Protein AF-A0AAI8EPY9-F1 (afdb_monomer_lite)

Structure (mmCIF, N/CA/C/O backbone):
data_AF-A0AAI8EPY9-F1
#
_entry.id   AF-A0AAI8EPY9-F1
#
loop_
_atom_site.group_PDB
_atom_site.id
_atom_site.type_symbol
_atom_site.label_atom_id
_atom_site.label_alt_id
_atom_site.label_comp_id
_atom_site.label_asym_id
_atom_site.label_entity_id
_atom_site.label_seq_id
_atom_site.pdbx_PDB_ins_code
_atom_site.Cartn_x
_atom_site.Cartn_y
_atom_site.Cartn_z
_atom_site.occupancy
_atom_site.B_iso_or_equiv
_atom_site.auth_seq_id
_atom_site.auth_comp_id
_atom_site.auth_asym_id
_atom_site.auth_atom_id
_atom_site.pdbx_PDB_model_num
ATOM 1 N N . MET A 1 1 ? 15.687 13.377 28.626 1.00 48.09 1 MET A N 1
ATOM 2 C CA . MET A 1 1 ? 16.260 13.085 27.291 1.00 48.09 1 MET A CA 1
ATOM 3 C C . MET A 1 1 ? 15.219 12.404 26.384 1.00 48.09 1 MET A C 1
ATOM 5 O O . MET A 1 1 ? 15.376 11.239 26.053 1.00 48.09 1 MET A O 1
ATOM 9 N N . LEU A 1 2 ? 14.125 13.083 26.005 1.00 56.44 2 LEU A N 1
ATOM 10 C CA . LEU A 1 2 ? 12.988 12.432 25.311 1.00 56.44 2 LEU A CA 1
ATOM 11 C C . LEU A 1 2 ? 12.864 12.787 23.812 1.00 56.44 2 LEU A C 1
ATOM 13 O O . LEU A 1 2 ? 12.091 12.162 23.093 1.00 56.44 2 LEU A O 1
ATOM 17 N N . TYR A 1 3 ? 13.625 13.774 23.328 1.00 55.06 3 TYR A N 1
ATOM 18 C CA . TYR A 1 3 ? 13.481 14.295 21.962 1.00 55.06 3 TYR A CA 1
ATOM 19 C C . TYR A 1 3 ? 14.293 13.521 20.909 1.00 55.06 3 TYR A C 1
ATOM 21 O O . TYR A 1 3 ? 13.802 13.316 19.803 1.00 55.06 3 TYR A O 1
ATOM 29 N N . GLY A 1 4 ? 15.488 13.023 21.252 1.00 61.12 4 GLY A N 1
ATOM 30 C CA . GLY A 1 4 ? 16.376 12.348 20.290 1.00 61.12 4 GLY A CA 1
ATOM 31 C C . GLY A 1 4 ? 15.887 10.973 19.812 1.00 61.12 4 GLY A C 1
ATOM 32 O O . GLY A 1 4 ? 16.140 10.583 18.677 1.00 61.12 4 GLY A O 1
ATOM 33 N N . SER A 1 5 ? 15.150 10.231 20.644 1.00 59.38 5 SER A N 1
ATOM 34 C CA . SER A 1 5 ? 14.644 8.899 20.279 1.00 59.38 5 SER A CA 1
ATOM 35 C C . SER A 1 5 ? 13.453 8.967 19.319 1.00 59.38 5 SER A C 1
ATOM 37 O O . SER A 1 5 ? 13.335 8.131 18.422 1.00 59.38 5 SER A O 1
ATOM 39 N N . ARG A 1 6 ? 12.591 9.985 19.463 1.00 60.22 6 ARG A N 1
ATOM 40 C CA . ARG A 1 6 ? 11.442 10.206 18.573 1.00 60.22 6 ARG A CA 1
ATOM 41 C C . ARG A 1 6 ? 11.898 10.636 17.179 1.00 60.22 6 ARG A C 1
ATOM 43 O O . ARG A 1 6 ? 11.433 10.068 16.197 1.00 60.22 6 ARG A O 1
ATOM 50 N N . THR A 1 7 ? 12.852 11.563 17.088 1.00 63.53 7 THR A N 1
ATOM 51 C CA . THR A 1 7 ? 13.415 12.008 15.801 1.00 63.53 7 THR A CA 1
ATOM 52 C C . THR A 1 7 ? 14.190 10.897 15.097 1.00 63.53 7 THR A C 1
ATOM 54 O O . THR A 1 7 ? 14.018 10.710 13.894 1.00 63.53 7 THR A O 1
ATOM 57 N N . ALA A 1 8 ? 14.965 10.091 15.830 1.00 62.50 8 ALA A N 1
ATOM 58 C CA . ALA A 1 8 ? 15.674 8.948 15.254 1.00 62.50 8 ALA A CA 1
ATOM 59 C C . ALA A 1 8 ? 14.719 7.882 14.682 1.00 62.50 8 ALA A C 1
ATOM 61 O O . ALA A 1 8 ? 14.983 7.325 13.616 1.00 62.50 8 ALA A O 1
ATOM 62 N N . ARG A 1 9 ? 13.594 7.602 15.357 1.00 67.81 9 ARG A N 1
ATOM 63 C CA . ARG A 1 9 ? 12.599 6.620 14.890 1.00 67.81 9 ARG A CA 1
ATOM 64 C C . ARG A 1 9 ? 11.842 7.115 13.654 1.00 67.81 9 ARG A C 1
ATOM 66 O O . ARG A 1 9 ? 11.679 6.342 12.715 1.00 67.81 9 ARG A O 1
ATOM 73 N N . SER A 1 10 ? 11.476 8.398 13.613 1.00 73.62 10 SER A N 1
ATOM 74 C CA . SER A 1 10 ? 10.889 9.020 12.418 1.00 73.62 10 SER A CA 1
ATOM 75 C C . SER A 1 10 ? 11.876 9.066 11.245 1.00 73.62 10 SER A C 1
ATOM 77 O O . SER A 1 10 ? 11.511 8.739 10.126 1.00 73.62 10 SER A O 1
ATOM 79 N N . SER A 1 11 ? 13.153 9.380 11.484 1.00 73.56 11 SER A N 1
ATOM 80 C CA . SER A 1 11 ? 14.183 9.375 10.431 1.00 73.56 11 SER A CA 1
ATOM 81 C C . SER A 1 11 ? 14.384 7.983 9.806 1.00 73.56 11 SER A C 1
ATOM 83 O O . SER A 1 11 ? 14.518 7.849 8.587 1.00 73.56 11 SER A O 1
ATOM 85 N N . ARG A 1 12 ? 14.348 6.923 10.625 1.00 78.81 12 ARG A N 1
ATOM 86 C CA . ARG A 1 12 ? 14.384 5.529 10.147 1.00 78.81 12 ARG A CA 1
ATOM 87 C C . ARG A 1 12 ? 13.135 5.135 9.358 1.00 78.81 12 ARG A C 1
ATOM 89 O O . ARG A 1 12 ? 13.244 4.391 8.390 1.00 78.81 12 ARG A O 1
ATOM 96 N N . PHE A 1 13 ? 11.968 5.636 9.756 1.00 83.44 13 PHE A N 1
ATOM 97 C CA . PHE A 1 13 ? 10.728 5.444 9.007 1.00 83.44 13 PHE A CA 1
ATOM 98 C C . PHE A 1 13 ? 10.831 6.064 7.607 1.00 83.44 13 PHE A C 1
ATOM 100 O O . PHE A 1 13 ? 10.663 5.355 6.618 1.00 83.44 13 PHE A O 1
ATOM 107 N N . GLU A 1 14 ? 11.204 7.344 7.514 1.00 85.38 14 GLU A N 1
ATOM 108 C CA . GLU A 1 14 ? 11.311 8.056 6.232 1.00 85.38 14 GLU A CA 1
ATOM 109 C C . GLU A 1 14 ? 12.341 7.413 5.296 1.00 85.38 14 GLU A C 1
ATOM 111 O O . GLU A 1 14 ? 12.085 7.219 4.108 1.00 85.38 14 GLU A O 1
ATOM 116 N N . SER A 1 15 ? 13.498 7.012 5.831 1.00 86.12 15 SER A N 1
ATOM 117 C CA . SER A 1 15 ? 14.513 6.298 5.045 1.00 86.12 15 SER A CA 1
ATOM 118 C C . SER A 1 15 ? 14.020 4.931 4.556 1.0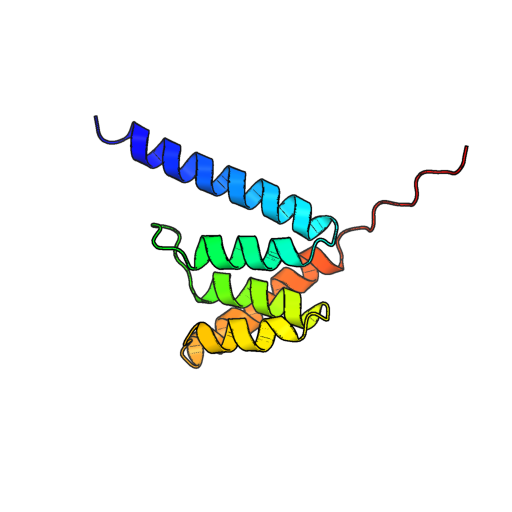0 86.12 15 SER A C 1
ATOM 120 O O . SER A 1 15 ? 14.241 4.587 3.394 1.00 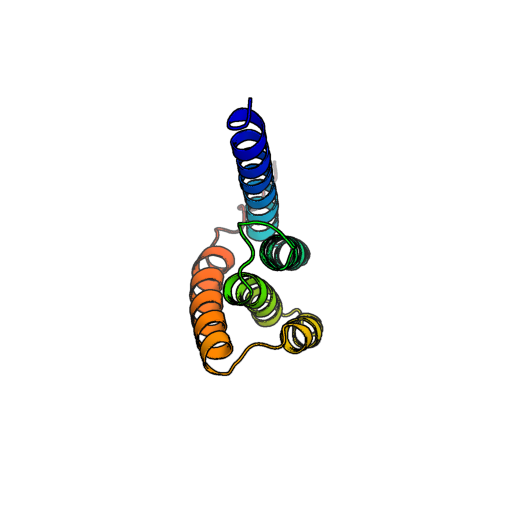86.12 15 SER A O 1
ATOM 122 N N . GLY A 1 16 ? 13.299 4.174 5.390 1.00 87.19 16 GLY A N 1
ATOM 123 C CA . GLY A 1 16 ? 12.685 2.904 4.994 1.00 87.19 16 GLY A CA 1
ATOM 124 C C . GLY A 1 16 ? 11.643 3.073 3.885 1.00 87.19 16 GLY A C 1
ATOM 125 O O . GLY A 1 16 ? 11.687 2.367 2.875 1.00 87.19 16 GLY A O 1
ATOM 126 N N . VAL A 1 17 ? 10.759 4.064 4.025 1.00 92.44 17 VAL A N 1
ATOM 127 C CA . VAL A 1 17 ? 9.778 4.428 2.994 1.00 92.44 17 VAL A CA 1
ATOM 128 C C . VAL A 1 17 ? 10.480 4.834 1.700 1.00 92.44 17 VAL A C 1
ATOM 130 O O . VAL A 1 17 ? 10.099 4.359 0.633 1.00 92.44 17 VAL A O 1
ATOM 133 N N . ALA A 1 18 ? 11.535 5.650 1.762 1.00 92.31 18 ALA A N 1
ATOM 134 C CA . ALA A 1 18 ? 12.282 6.075 0.579 1.00 92.31 18 ALA A CA 1
ATOM 135 C C . ALA A 1 18 ? 12.894 4.889 -0.189 1.00 92.31 18 ALA A C 1
ATOM 137 O O . ALA A 1 18 ? 12.791 4.831 -1.418 1.00 92.31 18 ALA A O 1
ATOM 138 N N . ILE A 1 19 ? 13.475 3.914 0.520 1.00 93.25 19 ILE A N 1
ATOM 139 C CA . ILE A 1 19 ? 14.024 2.689 -0.084 1.00 93.25 19 ILE A CA 1
ATOM 140 C C . ILE A 1 19 ? 12.916 1.892 -0.779 1.00 93.25 19 ILE A C 1
ATOM 142 O O . ILE A 1 19 ? 13.065 1.505 -1.941 1.00 93.25 19 ILE A O 1
ATOM 146 N N . LEU A 1 20 ? 11.786 1.687 -0.101 1.00 94.00 20 LEU A N 1
ATOM 147 C CA . LEU A 1 20 ? 10.655 0.951 -0.662 1.00 94.00 20 LEU A CA 1
ATOM 148 C C . LEU A 1 20 ? 10.031 1.677 -1.860 1.00 94.00 20 LEU A C 1
ATOM 150 O O . LEU A 1 20 ? 9.728 1.040 -2.866 1.00 94.00 20 LEU A O 1
ATOM 154 N N . ARG A 1 21 ? 9.901 3.009 -1.816 1.00 92.56 21 ARG A N 1
ATOM 155 C CA . ARG A 1 21 ? 9.414 3.802 -2.956 1.00 92.56 21 ARG A CA 1
ATOM 156 C C . ARG A 1 21 ? 10.353 3.710 -4.154 1.00 92.56 21 ARG A C 1
ATOM 158 O O . ARG A 1 21 ? 9.874 3.617 -5.280 1.00 92.56 21 ARG A O 1
ATOM 165 N N . LYS A 1 22 ? 11.670 3.683 -3.936 1.00 91.81 22 LYS A N 1
ATOM 166 C CA . LYS A 1 22 ? 12.640 3.460 -5.016 1.00 91.81 22 LYS A CA 1
ATOM 167 C C . LYS A 1 22 ? 12.476 2.069 -5.634 1.00 91.81 22 LYS A C 1
ATOM 169 O O . LYS A 1 22 ? 12.448 1.954 -6.854 1.00 91.81 22 LYS A O 1
ATOM 174 N N . ALA A 1 23 ? 12.303 1.031 -4.814 1.00 91.38 23 ALA A N 1
ATOM 175 C CA . ALA A 1 23 ? 12.037 -0.322 -5.305 1.00 91.38 23 ALA A CA 1
ATOM 176 C C . ALA A 1 23 ? 10.712 -0.401 -6.090 1.00 91.38 23 ALA A C 1
ATOM 178 O O . ALA A 1 23 ? 10.673 -0.964 -7.186 1.00 91.38 23 ALA A O 1
ATOM 179 N N . ALA A 1 24 ? 9.651 0.232 -5.588 1.00 91.06 24 ALA A N 1
ATOM 180 C CA . ALA A 1 24 ? 8.373 0.352 -6.286 1.00 91.06 24 ALA A CA 1
ATOM 181 C C . ALA A 1 24 ? 8.516 1.061 -7.645 1.00 91.06 24 ALA A C 1
ATOM 183 O O . ALA A 1 24 ? 7.984 0.584 -8.642 1.00 91.06 24 ALA A O 1
ATOM 184 N N . ALA A 1 25 ? 9.291 2.149 -7.717 1.00 87.81 25 ALA A N 1
ATOM 185 C CA . ALA A 1 25 ? 9.551 2.875 -8.965 1.00 87.81 25 ALA A CA 1
ATOM 186 C C . ALA A 1 25 ? 10.309 2.038 -10.010 1.00 87.81 25 ALA A C 1
ATOM 188 O O . ALA A 1 25 ? 10.156 2.260 -11.206 1.00 87.81 25 ALA A O 1
ATOM 189 N N . THR A 1 26 ? 11.088 1.042 -9.579 1.00 87.75 26 THR A N 1
ATOM 190 C CA . THR A 1 26 ? 11.73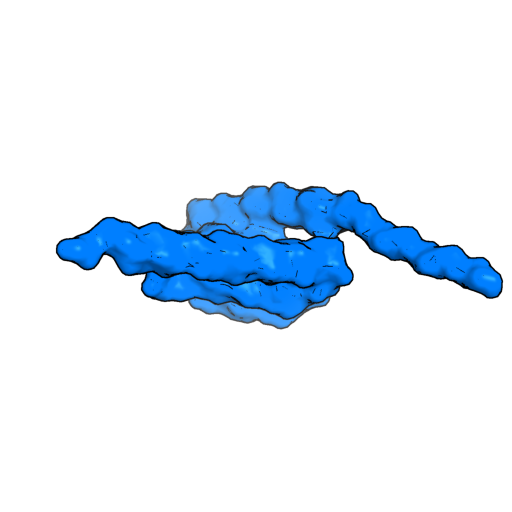4 0.072 -10.484 1.00 87.75 26 THR A CA 1
ATOM 191 C C . THR A 1 26 ? 10.822 -1.084 -10.916 1.00 87.75 26 THR A C 1
ATOM 193 O O . THR A 1 26 ? 11.273 -1.980 -11.622 1.00 87.75 26 THR A O 1
ATOM 196 N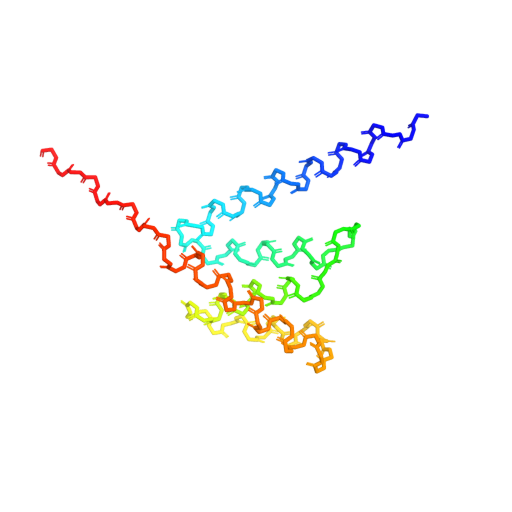 N . GLY A 1 27 ? 9.549 -1.085 -10.504 1.00 84.62 27 GLY A N 1
ATOM 197 C CA . GLY A 1 27 ? 8.568 -2.117 -10.853 1.00 84.62 27 GLY A CA 1
ATOM 198 C C . GLY A 1 27 ? 8.503 -3.300 -9.882 1.00 84.62 27 GLY A C 1
ATOM 199 O O . GLY A 1 27 ? 7.872 -4.309 -10.192 1.00 84.62 27 GLY A O 1
ATOM 200 N N . ASN A 1 28 ? 9.128 -3.214 -8.701 1.00 90.56 28 ASN A N 1
ATOM 201 C CA . ASN A 1 28 ? 9.019 -4.274 -7.699 1.00 90.56 28 ASN A CA 1
ATOM 202 C C . ASN A 1 28 ? 7.648 -4.230 -7.003 1.00 90.56 28 ASN A C 1
ATOM 204 O O . ASN A 1 28 ? 7.435 -3.445 -6.079 1.00 90.56 28 ASN A O 1
ATOM 208 N N . ILE A 1 29 ? 6.743 -5.125 -7.406 1.00 90.75 29 ILE A N 1
ATOM 209 C CA . ILE A 1 29 ? 5.384 -5.231 -6.853 1.00 90.75 29 ILE A CA 1
ATOM 210 C C . ILE A 1 29 ? 5.386 -5.496 -5.337 1.00 90.75 29 ILE A C 1
ATOM 212 O O . ILE A 1 29 ? 4.568 -4.931 -4.610 1.00 90.75 29 ILE A O 1
ATOM 216 N N . TYR A 1 30 ? 6.331 -6.288 -4.818 1.00 92.69 30 TYR A N 1
ATOM 217 C CA . TYR A 1 30 ? 6.411 -6.583 -3.381 1.00 92.69 30 TYR A CA 1
ATOM 218 C C . TYR A 1 30 ? 6.752 -5.348 -2.539 1.00 92.69 30 TYR A C 1
ATOM 220 O O . TYR A 1 30 ? 6.439 -5.303 -1.348 1.00 92.69 30 TYR A O 1
ATOM 228 N N . ALA A 1 31 ? 7.336 -4.310 -3.144 1.00 95.25 31 ALA A N 1
ATOM 229 C CA . ALA A 1 31 ? 7.611 -3.062 -2.445 1.00 95.25 31 ALA A CA 1
ATOM 230 C C . ALA A 1 31 ? 6.320 -2.331 -2.036 1.00 95.25 31 ALA A C 1
ATOM 232 O O . ALA A 1 31 ? 6.296 -1.688 -0.987 1.00 95.25 31 ALA A O 1
ATOM 233 N N . TYR A 1 32 ? 5.229 -2.485 -2.795 1.00 95.62 32 TYR A N 1
ATOM 234 C CA . TYR A 1 32 ? 3.922 -1.939 -2.419 1.00 95.62 32 TYR A CA 1
ATOM 235 C C . TYR A 1 32 ? 3.351 -2.607 -1.164 1.00 95.62 32 TYR A C 1
ATOM 237 O O . TYR A 1 32 ? 2.765 -1.927 -0.327 1.00 95.62 32 TYR A O 1
ATOM 245 N N . TYR A 1 33 ? 3.584 -3.907 -0.972 1.00 96.31 33 TYR A N 1
ATOM 246 C CA . TYR A 1 33 ? 3.226 -4.589 0.275 1.00 96.31 33 TYR A CA 1
ATOM 247 C C . TYR A 1 33 ? 4.066 -4.086 1.446 1.00 96.31 33 TYR A C 1
ATOM 249 O O . TYR A 1 33 ? 3.521 -3.816 2.510 1.00 96.31 33 TYR A O 1
ATOM 257 N N . GLY A 1 34 ? 5.372 -3.888 1.244 1.00 94.94 34 GLY A N 1
ATOM 258 C CA . GLY A 1 34 ? 6.232 -3.286 2.264 1.00 94.94 34 GLY A CA 1
ATOM 259 C C . GLY A 1 34 ? 5.740 -1.898 2.683 1.00 94.94 34 GLY A C 1
ATOM 260 O O . GLY A 1 34 ? 5.606 -1.629 3.872 1.00 94.94 34 GLY A O 1
ATOM 261 N N . LEU A 1 35 ? 5.401 -1.039 1.715 1.00 95.38 35 LEU A N 1
ATOM 262 C CA . LEU A 1 35 ? 4.820 0.282 1.986 1.00 95.38 35 LEU A CA 1
ATOM 263 C C . LEU A 1 35 ? 3.480 0.160 2.716 1.00 95.38 35 LEU A C 1
ATOM 265 O O . LEU A 1 35 ? 3.250 0.867 3.692 1.00 95.38 35 LEU A O 1
ATOM 269 N N . SER A 1 36 ? 2.628 -0.775 2.297 1.00 96.25 36 SER A N 1
ATOM 270 C CA . SER A 1 36 ? 1.360 -1.050 2.968 1.00 96.25 36 SER A CA 1
ATOM 271 C C . SER A 1 36 ? 1.548 -1.420 4.440 1.00 96.25 36 SER A C 1
ATOM 273 O O . SER A 1 36 ? 0.856 -0.872 5.298 1.00 96.25 36 SER A O 1
ATOM 275 N N . GLU A 1 37 ? 2.491 -2.309 4.754 1.00 94.12 37 GLU A N 1
ATOM 276 C CA . GLU A 1 37 ? 2.762 -2.744 6.127 1.00 94.12 37 GLU A CA 1
ATOM 277 C C . GLU A 1 37 ? 3.358 -1.627 6.988 1.00 94.12 37 GLU A C 1
ATOM 279 O O . GLU A 1 37 ? 2.999 -1.497 8.157 1.00 94.12 37 GLU A O 1
ATOM 284 N N . VAL A 1 38 ? 4.195 -0.766 6.406 1.00 93.12 38 VAL A N 1
ATOM 285 C CA . VAL A 1 38 ? 4.746 0.408 7.097 1.00 93.12 38 VAL A CA 1
ATOM 286 C C . VAL A 1 38 ? 3.633 1.335 7.605 1.00 93.12 38 VAL A C 1
ATOM 288 O O . VAL A 1 38 ? 3.700 1.791 8.746 1.00 93.12 38 VAL A O 1
ATOM 291 N N . TYR A 1 39 ? 2.586 1.558 6.805 1.00 93.81 39 TYR A N 1
ATOM 292 C CA . TYR A 1 39 ? 1.423 2.357 7.210 1.00 93.81 39 TYR A CA 1
ATOM 293 C C . TYR A 1 39 ? 0.363 1.561 7.990 1.00 93.81 39 TYR A C 1
ATOM 295 O O . TYR A 1 39 ? -0.479 2.156 8.655 1.00 93.81 39 TYR A O 1
ATOM 303 N N . ASN A 1 40 ? 0.380 0.228 7.954 1.00 93.75 40 ASN A N 1
ATOM 304 C CA . ASN A 1 40 ? -0.520 -0.603 8.765 1.00 93.75 40 ASN A CA 1
ATOM 305 C C . ASN A 1 40 ? -0.005 -0.808 10.201 1.00 93.75 40 ASN A C 1
ATOM 307 O O . ASN A 1 40 ? -0.793 -1.051 11.118 1.00 93.75 40 ASN A O 1
ATOM 311 N N . GLY A 1 41 ? 1.316 -0.751 10.383 1.00 87.50 41 GLY A N 1
ATOM 312 C CA . GLY A 1 41 ? 1.985 -1.054 11.643 1.00 87.50 41 GLY A CA 1
ATOM 313 C C . GLY A 1 41 ? 1.599 -0.121 12.789 1.00 87.50 41 GLY A C 1
ATOM 314 O O . GLY A 1 41 ? 1.114 0.992 12.586 1.00 87.50 41 GLY A O 1
ATOM 315 N N . ASP A 1 42 ? 1.867 -0.569 14.016 1.00 84.25 42 ASP A N 1
ATOM 316 C CA . ASP A 1 42 ? 1.616 0.196 15.241 1.00 84.25 42 ASP A CA 1
ATOM 317 C C . ASP A 1 42 ? 2.696 1.272 15.451 1.00 84.25 42 ASP A C 1
ATOM 319 O O . ASP A 1 42 ? 3.598 1.181 16.289 1.00 84.25 42 ASP A O 1
ATOM 323 N N . THR A 1 43 ? 2.670 2.266 14.569 1.00 83.38 43 THR A N 1
ATOM 324 C CA . THR A 1 43 ? 3.577 3.410 14.567 1.00 83.38 43 THR A CA 1
ATOM 325 C C . THR A 1 43 ? 2.770 4.705 14.608 1.00 83.38 43 THR A C 1
ATOM 327 O O . THR A 1 43 ? 1.607 4.717 14.204 1.00 83.38 43 THR A O 1
ATOM 330 N N . PRO A 1 44 ? 3.366 5.832 15.033 1.00 86.69 44 PRO A N 1
ATOM 331 C CA . PRO A 1 44 ? 2.716 7.140 14.926 1.00 86.69 44 PRO A CA 1
ATOM 332 C C . PRO A 1 44 ? 2.291 7.511 13.496 1.00 86.69 44 PRO A C 1
ATOM 334 O O . PRO A 1 44 ? 1.483 8.412 13.313 1.00 86.69 44 PRO A O 1
ATOM 337 N N . GLN A 1 45 ? 2.852 6.838 12.490 1.00 87.56 45 GLN A N 1
ATOM 338 C CA . GLN A 1 45 ? 2.562 7.020 11.073 1.00 87.56 45 GLN A CA 1
ATOM 339 C C . GLN A 1 45 ? 1.481 6.060 10.554 1.00 87.56 45 GLN A C 1
ATOM 341 O O . GLN A 1 45 ? 1.264 5.995 9.345 1.00 87.56 45 GLN A O 1
ATOM 346 N N . LYS A 1 46 ? 0.806 5.309 11.437 1.00 91.56 46 LYS A N 1
ATOM 347 C CA . LYS A 1 46 ? -0.276 4.400 11.058 1.00 91.56 46 LYS A CA 1
ATOM 348 C C . LYS A 1 46 ? -1.354 5.143 10.269 1.00 91.56 46 LYS A C 1
ATOM 350 O O . LYS A 1 46 ? -1.911 6.135 10.734 1.00 91.56 46 LYS A O 1
ATOM 355 N N . ASN A 1 47 ? -1.668 4.627 9.090 1.00 94.94 47 ASN A N 1
ATOM 356 C CA . ASN A 1 47 ? -2.703 5.137 8.210 1.00 94.94 47 ASN A CA 1
ATOM 357 C C . ASN A 1 47 ? -3.261 3.986 7.358 1.00 94.94 47 ASN A C 1
ATOM 359 O O . ASN A 1 47 ? -2.608 3.504 6.430 1.00 94.94 47 ASN A O 1
ATOM 363 N N . LEU A 1 48 ? -4.478 3.540 7.675 1.00 95.06 48 LEU A N 1
ATOM 364 C CA . LEU A 1 48 ? -5.114 2.418 6.981 1.00 95.06 48 LEU A CA 1
ATOM 365 C C . LEU A 1 48 ? -5.473 2.757 5.530 1.00 95.06 48 LEU A C 1
ATOM 367 O O . LEU A 1 48 ? -5.322 1.898 4.662 1.00 95.06 48 LEU A O 1
ATOM 371 N N . VAL A 1 49 ? -5.869 4.004 5.258 1.00 96.81 49 VAL A N 1
ATOM 372 C CA . VAL A 1 49 ? -6.154 4.493 3.900 1.00 96.81 49 VAL A CA 1
ATOM 373 C C . VAL A 1 49 ? -4.895 4.402 3.044 1.00 96.81 49 VAL A C 1
ATOM 375 O O . VAL A 1 49 ? -4.908 3.808 1.967 1.00 96.81 49 VAL A O 1
ATOM 378 N N . GLU A 1 50 ? -3.775 4.902 3.561 1.00 96.25 50 GLU A N 1
ATOM 379 C CA . GLU A 1 50 ? -2.502 4.888 2.842 1.00 96.25 50 GLU A CA 1
ATOM 380 C C . GLU A 1 50 ? -1.967 3.465 2.661 1.00 96.25 50 GLU A C 1
ATOM 382 O O . GLU A 1 50 ? -1.490 3.090 1.587 1.00 96.25 50 GLU A O 1
ATOM 387 N N . SER A 1 51 ? -2.126 2.632 3.691 1.00 96.81 51 SER A N 1
ATOM 388 C CA . SER A 1 51 ? -1.803 1.210 3.633 1.00 96.81 51 SER A CA 1
ATOM 389 C C . SER A 1 51 ? -2.583 0.487 2.531 1.00 96.81 51 SER A C 1
ATOM 391 O O . SER A 1 51 ? -2.004 -0.280 1.754 1.00 96.81 51 SER A O 1
ATOM 393 N N . ALA A 1 52 ? -3.891 0.724 2.452 1.00 97.88 52 ALA A N 1
ATOM 394 C CA . ALA A 1 52 ? -4.771 0.104 1.473 1.00 97.88 52 ALA A CA 1
ATOM 395 C C . ALA A 1 52 ? -4.516 0.623 0.055 1.00 97.88 52 ALA A C 1
ATOM 397 O O . ALA A 1 52 ? -4.535 -0.165 -0.891 1.00 97.88 52 ALA A O 1
ATOM 398 N N . ALA A 1 53 ? -4.199 1.910 -0.093 1.00 97.88 53 ALA A N 1
ATOM 399 C CA . ALA A 1 53 ? -3.896 2.520 -1.380 1.00 97.88 53 ALA A CA 1
ATOM 400 C C . ALA A 1 53 ? -2.701 1.849 -2.078 1.00 97.88 53 ALA A C 1
ATOM 402 O O . ALA A 1 53 ? -2.755 1.583 -3.279 1.00 97.88 53 ALA A O 1
ATOM 403 N N . TYR A 1 54 ? -1.645 1.492 -1.336 1.00 97.12 54 TYR A N 1
ATOM 404 C CA . TYR A 1 54 ? -0.517 0.747 -1.905 1.00 97.12 54 TYR A CA 1
ATOM 405 C C . TYR A 1 54 ? -0.891 -0.680 -2.333 1.00 97.12 54 TYR A C 1
ATOM 407 O O . TYR A 1 54 ? -0.445 -1.135 -3.386 1.00 97.12 54 TYR A O 1
ATOM 415 N N . LEU A 1 55 ? -1.744 -1.381 -1.579 1.00 97.69 55 LEU A N 1
ATOM 416 C CA . LEU A 1 55 ? -2.237 -2.703 -1.996 1.00 97.69 55 LEU A CA 1
ATOM 417 C C . LEU A 1 55 ? -3.124 -2.608 -3.238 1.00 97.69 55 LEU A C 1
ATOM 419 O O . LEU A 1 55 ? -3.037 -3.448 -4.130 1.00 97.69 55 LEU A O 1
ATOM 423 N N . ARG A 1 56 ? -3.952 -1.566 -3.330 1.00 97.31 56 ARG A N 1
ATOM 424 C CA . ARG A 1 56 ? -4.771 -1.300 -4.516 1.00 97.31 56 ARG A CA 1
ATOM 425 C C . ARG A 1 56 ? -3.932 -0.956 -5.725 1.00 97.31 56 ARG A C 1
ATOM 427 O O . ARG A 1 56 ? -4.224 -1.449 -6.807 1.00 97.31 56 ARG A O 1
ATOM 434 N N . LEU A 1 57 ? -2.848 -0.208 -5.545 1.00 95.69 57 LEU A N 1
ATOM 435 C CA . LEU A 1 57 ? -1.879 -0.007 -6.611 1.00 95.69 57 LEU A CA 1
ATOM 436 C C . LEU A 1 57 ? -1.293 -1.346 -7.092 1.00 95.69 57 LEU A C 1
ATOM 438 O O . LEU A 1 57 ? -1.270 -1.592 -8.294 1.00 95.69 57 LEU A O 1
ATOM 442 N N . ALA A 1 58 ? -0.884 -2.238 -6.183 1.00 95.56 58 ALA A N 1
ATOM 443 C CA . ALA A 1 58 ? -0.407 -3.571 -6.564 1.00 95.56 58 ALA A CA 1
ATOM 444 C C . ALA A 1 58 ? -1.474 -4.366 -7.342 1.00 95.56 58 ALA A C 1
ATOM 446 O O . ALA A 1 58 ? -1.163 -4.983 -8.362 1.00 95.56 58 ALA A O 1
ATOM 447 N N . TYR A 1 59 ? -2.738 -4.289 -6.911 1.00 95.94 59 TYR A N 1
ATOM 448 C CA . TYR A 1 59 ? -3.871 -4.898 -7.609 1.00 95.94 59 TYR A CA 1
ATOM 449 C C . TYR A 1 59 ? -4.060 -4.335 -9.026 1.00 95.94 59 TYR A C 1
ATOM 451 O O . TYR A 1 59 ? -4.156 -5.103 -9.983 1.00 95.94 59 TYR A O 1
ATOM 459 N N . LEU A 1 60 ? -4.050 -3.005 -9.178 1.00 93.56 60 LEU A N 1
ATOM 460 C CA . LEU A 1 60 ? -4.168 -2.311 -10.468 1.00 93.56 60 LEU A CA 1
ATOM 461 C C . LEU A 1 60 ? -3.003 -2.627 -11.416 1.00 93.56 60 LEU A C 1
ATOM 463 O O . LEU A 1 60 ? -3.183 -2.651 -12.631 1.00 93.56 60 LEU A O 1
ATOM 467 N N . LEU A 1 61 ? -1.817 -2.904 -10.872 1.00 91.25 61 LEU A N 1
ATOM 468 C CA . LEU A 1 61 ? -0.637 -3.334 -11.630 1.00 91.25 61 LEU A CA 1
ATOM 469 C C . LEU A 1 61 ? -0.625 -4.844 -11.937 1.00 91.25 61 LEU A C 1
ATOM 471 O O . LEU A 1 61 ? 0.333 -5.340 -12.527 1.00 91.25 61 LEU A O 1
ATOM 475 N N . GLY A 1 62 ? -1.691 -5.570 -11.584 1.00 91.62 62 GLY A N 1
ATOM 476 C CA . GLY A 1 62 ? -1.928 -6.955 -11.994 1.00 91.62 62 GLY A CA 1
ATOM 477 C C . GLY A 1 62 ? -1.784 -8.003 -10.890 1.00 91.62 62 GLY A C 1
ATOM 478 O O . GLY A 1 62 ? -2.058 -9.179 -11.147 1.00 91.62 62 GLY A O 1
ATOM 479 N N . ASP A 1 63 ? -1.415 -7.628 -9.661 1.00 94.94 63 ASP A N 1
ATOM 480 C CA . ASP A 1 63 ? -1.344 -8.581 -8.553 1.00 94.94 63 ASP A CA 1
ATOM 481 C C . ASP A 1 63 ? -2.716 -8.819 -7.912 1.00 94.94 63 ASP A C 1
ATOM 483 O O . ASP A 1 63 ? -3.111 -8.208 -6.917 1.00 94.94 63 ASP A O 1
ATOM 487 N N . ARG A 1 64 ? -3.445 -9.791 -8.463 1.00 93.00 64 ARG A N 1
ATOM 488 C CA . ARG A 1 64 ? -4.777 -10.167 -7.971 1.00 93.00 64 ARG A CA 1
ATOM 489 C C . ARG A 1 64 ? -4.781 -10.620 -6.508 1.00 93.00 64 ARG A C 1
ATOM 491 O O . ARG A 1 64 ? -5.825 -10.504 -5.863 1.00 93.00 64 ARG A O 1
ATOM 498 N N . LYS A 1 65 ? -3.658 -11.107 -5.957 1.00 94.06 65 LYS A N 1
ATOM 499 C CA . LYS A 1 65 ? -3.584 -11.562 -4.553 1.00 94.06 65 LYS A CA 1
ATOM 500 C C . LYS A 1 65 ? -3.731 -10.403 -3.565 1.00 94.06 65 LYS A C 1
ATOM 502 O O . LYS A 1 65 ? -4.189 -10.626 -2.444 1.00 94.06 65 LYS A O 1
ATOM 507 N N . ALA A 1 66 ? -3.449 -9.174 -4.001 1.00 96.06 66 ALA A N 1
ATOM 508 C CA . ALA A 1 66 ? -3.615 -7.978 -3.185 1.00 96.06 66 ALA A CA 1
ATOM 509 C C . ALA A 1 66 ? -5.072 -7.757 -2.747 1.00 96.06 66 ALA A C 1
ATOM 511 O O . ALA A 1 66 ? -5.301 -7.199 -1.678 1.00 96.06 66 ALA A O 1
ATOM 512 N N . SER A 1 67 ? -6.060 -8.263 -3.499 1.00 94.75 67 SER A N 1
ATOM 513 C CA . SER A 1 67 ? -7.486 -8.193 -3.132 1.00 94.75 67 SER A CA 1
ATOM 514 C C . SER A 1 67 ? -7.777 -8.764 -1.739 1.00 94.75 67 SER A C 1
ATOM 516 O O . SER A 1 67 ? -8.494 -8.150 -0.949 1.00 94.75 67 SER A O 1
ATOM 518 N N . VAL A 1 68 ? -7.155 -9.895 -1.393 1.00 95.50 68 VAL A N 1
ATOM 519 C CA . VAL A 1 68 ? -7.305 -10.530 -0.076 1.00 95.50 68 VAL A CA 1
ATOM 520 C C . VAL A 1 68 ? -6.679 -9.664 1.016 1.00 95.50 68 VAL A C 1
ATOM 522 O O . VAL A 1 68 ? -7.235 -9.544 2.106 1.00 95.50 68 VAL A O 1
ATOM 525 N N . ALA A 1 69 ? -5.533 -9.041 0.735 1.00 94.69 69 ALA A N 1
ATOM 526 C CA . ALA A 1 69 ? -4.876 -8.140 1.675 1.00 94.69 69 ALA A CA 1
ATOM 527 C C . ALA A 1 69 ? -5.696 -6.859 1.906 1.00 94.69 69 ALA A C 1
ATOM 529 O O . ALA A 1 69 ? -5.805 -6.420 3.047 1.00 94.69 69 ALA A O 1
ATOM 530 N N . ILE A 1 70 ? -6.326 -6.309 0.860 1.00 95.88 70 ILE A N 1
ATOM 531 C CA . ILE A 1 70 ? -7.230 -5.149 0.951 1.00 95.88 70 ILE A CA 1
ATOM 532 C C . ILE A 1 70 ? -8.432 -5.485 1.835 1.00 95.88 70 ILE A C 1
ATOM 534 O O . ILE A 1 70 ? -8.717 -4.750 2.775 1.00 95.88 70 ILE A O 1
ATOM 538 N N . ALA A 1 71 ? -9.093 -6.621 1.592 1.00 93.62 71 ALA A N 1
ATOM 539 C CA . ALA A 1 71 ? -10.258 -7.040 2.374 1.00 93.62 71 ALA A CA 1
ATOM 540 C C . ALA A 1 71 ? -9.940 -7.181 3.875 1.00 93.62 71 ALA A C 1
ATOM 542 O O . ALA A 1 71 ? -10.753 -6.830 4.726 1.00 93.62 71 ALA A O 1
ATOM 543 N N . ARG A 1 72 ? -8.724 -7.629 4.217 1.00 93.31 72 ARG A N 1
ATOM 544 C CA . ARG A 1 72 ? -8.260 -7.755 5.610 1.00 93.31 72 ARG A CA 1
ATOM 545 C C . ARG A 1 72 ? -8.020 -6.418 6.316 1.00 93.31 72 ARG A C 1
ATOM 547 O O . ARG A 1 72 ? -7.837 -6.430 7.529 1.00 93.31 72 ARG A O 1
ATOM 554 N N . ARG A 1 73 ? -7.997 -5.285 5.604 1.00 90.81 73 ARG A N 1
ATOM 555 C CA . ARG A 1 73 ? -7.803 -3.963 6.224 1.00 90.81 73 ARG A CA 1
ATOM 556 C C . ARG A 1 73 ? -9.024 -3.473 6.999 1.00 90.81 73 ARG A C 1
ATOM 558 O O . ARG A 1 73 ? -8.849 -2.611 7.850 1.00 90.81 73 ARG A O 1
ATOM 565 N N . GLY A 1 74 ? -10.214 -4.031 6.749 1.00 90.31 74 GLY A N 1
ATOM 566 C CA . GLY A 1 74 ? -11.424 -3.697 7.511 1.00 90.31 74 GLY A CA 1
ATOM 567 C C . GLY A 1 74 ? -11.823 -2.221 7.409 1.00 90.31 74 GLY A C 1
ATOM 568 O O . GLY A 1 74 ? -12.266 -1.644 8.394 1.00 90.31 74 GLY A O 1
ATOM 569 N N . LEU A 1 75 ? -11.608 -1.615 6.238 1.00 94.50 75 LEU A N 1
ATOM 570 C CA . LEU A 1 75 ? -11.889 -0.203 5.970 1.00 94.50 75 LEU A CA 1
ATOM 571 C C . LEU A 1 75 ? -13.401 0.046 5.940 1.00 94.50 75 LEU A C 1
ATOM 573 O O . LEU A 1 75 ? -14.148 -0.741 5.353 1.00 94.50 75 LEU A O 1
ATOM 577 N N . SER A 1 76 ? -13.829 1.170 6.505 1.00 96.38 76 SER A N 1
ATOM 578 C CA . SER A 1 76 ? -15.170 1.722 6.294 1.00 96.38 76 SER A CA 1
ATOM 579 C C . SER A 1 76 ? -15.376 2.180 4.844 1.00 96.38 76 SER A C 1
ATOM 581 O O . SER A 1 76 ? -14.418 2.342 4.088 1.00 96.38 76 SER A O 1
ATOM 583 N N . ASP A 1 77 ? -16.621 2.443 4.444 1.00 95.75 77 ASP A N 1
ATOM 584 C CA . ASP A 1 77 ? -16.941 2.907 3.084 1.00 95.75 77 ASP A CA 1
ATOM 585 C C . ASP A 1 77 ? -16.206 4.202 2.713 1.00 95.75 77 ASP A C 1
ATOM 587 O O . ASP A 1 77 ? -15.658 4.321 1.618 1.00 95.75 77 ASP A O 1
ATOM 591 N N . VAL A 1 78 ? -16.121 5.149 3.650 1.00 96.81 78 VAL A N 1
ATOM 592 C CA . VAL A 1 78 ? -15.409 6.419 3.441 1.00 96.81 78 VAL A CA 1
ATOM 593 C C . VAL A 1 78 ? -13.909 6.178 3.258 1.00 96.81 78 VAL A C 1
ATOM 595 O O . VAL A 1 78 ? -13.292 6.748 2.360 1.00 96.81 78 VAL A O 1
ATOM 598 N N . GLU A 1 79 ? -13.314 5.301 4.067 1.00 96.50 79 GLU A N 1
ATOM 599 C CA . GLU A 1 79 ? -11.899 4.944 3.932 1.00 96.50 79 GLU A CA 1
ATOM 600 C C . GLU A 1 79 ? -11.627 4.161 2.645 1.00 96.50 79 GLU A C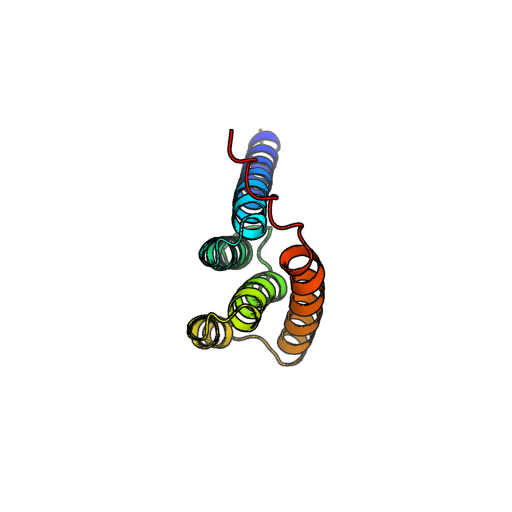 1
ATOM 602 O O . GLU A 1 79 ? -10.564 4.319 2.044 1.00 96.50 79 GLU A O 1
ATOM 607 N N . ASN A 1 80 ? -12.585 3.347 2.191 1.00 96.62 80 ASN A N 1
ATOM 608 C CA . ASN A 1 80 ? -12.500 2.671 0.905 1.00 96.62 80 ASN A CA 1
ATOM 609 C C . ASN A 1 80 ? -12.444 3.686 -0.237 1.00 96.62 80 ASN A C 1
ATOM 611 O O . ASN A 1 80 ? -11.526 3.599 -1.045 1.00 96.62 80 ASN A O 1
ATOM 615 N N . ILE A 1 81 ? -13.332 4.678 -0.263 1.00 97.44 81 ILE A N 1
ATOM 616 C CA . ILE A 1 81 ? -13.308 5.725 -1.295 1.00 97.44 81 ILE A CA 1
ATOM 617 C C . ILE A 1 81 ? -11.975 6.485 -1.257 1.00 97.44 81 ILE A C 1
ATOM 619 O O . ILE A 1 81 ? -11.290 6.590 -2.274 1.00 97.44 81 ILE A O 1
ATOM 623 N N . ALA A 1 82 ? -11.542 6.926 -0.072 1.00 97.81 82 ALA A N 1
ATOM 624 C CA . ALA A 1 82 ? -10.289 7.663 0.081 1.00 97.81 82 ALA A CA 1
ATOM 625 C C . ALA A 1 82 ? -9.066 6.853 -0.386 1.00 97.81 82 ALA A C 1
ATOM 627 O O . ALA A 1 82 ? -8.154 7.388 -1.019 1.00 97.81 82 ALA A O 1
ATOM 628 N N . ALA A 1 83 ? -9.034 5.547 -0.108 1.00 97.69 83 ALA A N 1
ATOM 629 C CA . ALA A 1 83 ? -7.932 4.693 -0.534 1.00 97.69 83 ALA A CA 1
ATOM 630 C C . ALA A 1 83 ? -7.960 4.407 -2.047 1.00 97.69 83 ALA A C 1
ATOM 632 O O . ALA A 1 83 ? -6.895 4.211 -2.633 1.00 97.69 83 ALA A O 1
ATOM 633 N N . ASP A 1 84 ? -9.131 4.424 -2.695 1.00 96.81 84 ASP A N 1
ATOM 634 C CA . ASP A 1 84 ? -9.254 4.314 -4.157 1.00 96.81 84 ASP A CA 1
ATOM 635 C C . ASP A 1 84 ? -8.730 5.574 -4.849 1.00 96.81 84 ASP A C 1
ATOM 637 O O . ASP A 1 84 ? -7.879 5.486 -5.739 1.00 96.81 84 ASP A O 1
ATOM 641 N N . GLU A 1 85 ? -9.157 6.751 -4.385 1.00 97.31 85 GLU A N 1
ATOM 642 C CA . GLU A 1 85 ? -8.653 8.043 -4.866 1.00 97.31 85 GLU A CA 1
ATOM 643 C C . GLU A 1 85 ? -7.134 8.126 -4.712 1.00 97.31 85 GLU A C 1
ATOM 645 O O . GLU A 1 85 ? -6.395 8.473 -5.641 1.00 97.31 85 GLU A O 1
ATOM 650 N N . ARG A 1 86 ? -6.639 7.726 -3.540 1.00 97.50 86 ARG A N 1
ATOM 651 C CA . ARG A 1 86 ? -5.212 7.720 -3.262 1.00 97.50 86 ARG A CA 1
ATOM 652 C C . ARG A 1 86 ? -4.446 6.751 -4.158 1.00 97.50 86 ARG A C 1
ATOM 654 O O . ARG A 1 86 ? -3.368 7.108 -4.645 1.00 97.50 86 ARG A O 1
ATOM 661 N N . ALA A 1 87 ? -4.979 5.551 -4.385 1.00 96.69 87 ALA A N 1
ATOM 662 C CA . ALA A 1 87 ? -4.382 4.559 -5.272 1.00 96.69 87 ALA A CA 1
ATOM 663 C C . ALA A 1 87 ? -4.302 5.066 -6.716 1.00 96.69 87 ALA A C 1
ATOM 665 O O . ALA A 1 87 ? -3.284 4.846 -7.369 1.00 96.69 87 ALA A O 1
ATOM 666 N N . ALA A 1 88 ? -5.313 5.797 -7.195 1.00 94.88 88 ALA A N 1
ATOM 667 C CA . ALA A 1 88 ? -5.299 6.405 -8.524 1.00 94.88 88 ALA A CA 1
ATOM 668 C C . ALA A 1 88 ? -4.156 7.426 -8.677 1.00 94.88 88 ALA A C 1
ATOM 670 O O . ALA A 1 88 ? -3.416 7.390 -9.663 1.00 94.88 88 ALA A O 1
ATOM 671 N N . VAL A 1 89 ? -3.937 8.280 -7.671 1.00 94.56 89 VAL A N 1
ATOM 672 C CA . VAL A 1 89 ? -2.798 9.218 -7.657 1.00 94.56 89 VAL A CA 1
ATOM 673 C C . VAL A 1 89 ? -1.465 8.464 -7.649 1.00 94.56 89 VAL A C 1
ATOM 675 O O . VAL A 1 89 ? -0.551 8.797 -8.403 1.00 94.56 89 VAL A O 1
ATOM 678 N N . LEU A 1 90 ? -1.335 7.424 -6.818 1.00 93.62 90 LEU A N 1
ATOM 679 C CA . LEU A 1 90 ? -0.121 6.603 -6.784 1.00 93.62 90 LEU A CA 1
ATOM 680 C C . LEU A 1 90 ? 0.124 5.904 -8.127 1.00 93.62 90 LEU A C 1
ATOM 682 O O . LEU A 1 90 ? 1.264 5.859 -8.585 1.00 93.62 90 LEU A O 1
ATOM 686 N N . TYR A 1 91 ? -0.927 5.406 -8.776 1.00 92.25 91 TYR A N 1
ATOM 687 C CA . TYR A 1 91 ? -0.838 4.788 -10.093 1.00 92.25 91 TYR A CA 1
ATOM 688 C C . TYR A 1 91 ? -0.252 5.757 -11.115 1.00 92.25 91 TYR A C 1
ATOM 690 O O . TYR A 1 91 ? 0.689 5.393 -11.806 1.00 92.25 91 TYR A O 1
ATOM 698 N N . GLN A 1 92 ? -0.700 7.014 -11.154 1.00 90.00 92 GLN A N 1
ATOM 699 C CA . GLN A 1 92 ? -0.117 8.015 -12.053 1.00 90.00 92 GLN A CA 1
ATOM 700 C C . GLN A 1 92 ? 1.378 8.252 -11.793 1.00 90.00 92 GLN A C 1
ATOM 702 O O . GLN A 1 92 ? 2.146 8.395 -12.740 1.00 90.00 92 GLN A O 1
ATOM 707 N N . ILE A 1 93 ? 1.805 8.258 -10.527 1.00 88.31 93 ILE A N 1
ATOM 708 C CA . ILE A 1 93 ? 3.211 8.471 -10.149 1.00 88.31 93 ILE A CA 1
ATOM 709 C C . ILE A 1 93 ? 4.083 7.278 -10.568 1.00 88.31 93 ILE A C 1
ATOM 711 O O . ILE A 1 93 ? 5.165 7.453 -11.131 1.00 88.31 93 ILE A O 1
ATOM 715 N N . PHE A 1 94 ? 3.631 6.059 -10.281 1.00 84.69 94 PHE A N 1
ATOM 716 C CA . PHE A 1 94 ? 4.435 4.853 -10.475 1.00 84.69 94 PHE A CA 1
ATOM 717 C C . PHE A 1 94 ? 4.312 4.259 -11.884 1.00 84.69 94 PHE A C 1
ATOM 719 O O . PHE A 1 94 ? 5.304 3.765 -12.409 1.00 84.69 94 PHE A O 1
ATOM 726 N N . ALA A 1 95 ? 3.145 4.338 -12.526 1.00 75.94 95 ALA A N 1
ATOM 727 C CA . ALA A 1 95 ? 2.933 3.809 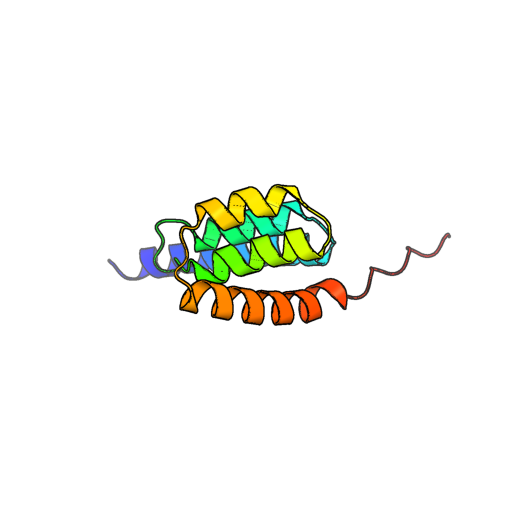-13.874 1.00 75.94 95 ALA A CA 1
ATOM 728 C C . ALA A 1 95 ? 3.552 4.699 -14.967 1.00 75.94 95 ALA A C 1
ATOM 730 O O . ALA A 1 95 ? 4.025 4.171 -15.970 1.00 75.94 95 ALA A O 1
ATOM 731 N N . ASN A 1 96 ? 3.614 6.022 -14.757 1.00 65.94 96 ASN A N 1
ATOM 732 C CA . ASN A 1 96 ? 4.304 6.950 -15.667 1.00 65.94 96 ASN A CA 1
ATOM 733 C C . ASN A 1 96 ? 5.787 7.153 -15.319 1.00 65.94 96 ASN A C 1
ATOM 735 O O . ASN A 1 96 ? 6.449 7.994 -15.930 1.00 65.94 96 ASN A O 1
ATOM 739 N N . SER A 1 97 ? 6.331 6.420 -14.341 1.00 55.53 97 SER A N 1
ATOM 740 C CA . SER A 1 97 ? 7.770 6.465 -14.080 1.00 55.53 97 SER A CA 1
ATOM 741 C C . SER A 1 97 ? 8.511 5.952 -15.326 1.00 55.53 97 SER A C 1
ATOM 743 O O . SER A 1 97 ? 8.202 4.848 -15.786 1.00 55.53 97 SER A O 1
ATOM 745 N N . PRO A 1 98 ? 9.453 6.726 -15.911 1.00 48.53 98 PRO A N 1
ATOM 746 C CA . PRO A 1 98 ? 10.181 6.308 -17.101 1.00 48.53 98 PRO A CA 1
ATOM 747 C C . PRO A 1 98 ? 10.808 4.943 -16.847 1.00 48.53 98 PRO A C 1
ATOM 749 O O . PRO A 1 98 ? 11.610 4.788 -15.923 1.00 48.53 98 PRO A O 1
ATOM 752 N N . ARG A 1 99 ? 10.442 3.943 -17.657 1.00 51.19 99 ARG A N 1
ATOM 753 C CA . ARG A 1 99 ? 11.183 2.681 -17.682 1.00 51.19 99 ARG A CA 1
ATOM 754 C C . ARG A 1 99 ? 12.639 3.065 -17.954 1.00 51.19 99 ARG A C 1
ATOM 756 O O . ARG A 1 99 ? 12.856 3.767 -18.944 1.00 51.19 99 ARG A O 1
ATOM 763 N N . PRO A 1 100 ? 13.614 2.693 -17.102 1.00 49.41 100 PRO A N 1
ATOM 764 C CA . PRO A 1 100 ? 15.007 2.987 -17.392 1.00 49.41 100 PRO A CA 1
ATOM 765 C C . PRO A 1 100 ? 15.294 2.435 -18.785 1.00 49.41 100 PRO A C 1
ATOM 767 O O . PRO A 1 100 ? 15.078 1.248 -19.041 1.00 49.41 100 PRO A O 1
ATOM 770 N N . SER A 1 101 ? 15.650 3.334 -19.704 1.00 46.53 101 SER A N 1
ATOM 771 C CA . SER A 1 101 ? 15.943 2.993 -21.090 1.00 46.53 101 SER A CA 1
ATOM 772 C C . SER A 1 101 ? 16.934 1.828 -21.096 1.00 46.53 101 SER A C 1
ATOM 774 O O . SER A 1 101 ? 17.868 1.853 -20.283 1.00 46.53 101 SER A O 1
ATOM 776 N N . PRO A 1 102 ? 16.733 0.798 -21.945 1.00 60.00 102 PRO A N 1
ATOM 777 C CA . PRO A 1 102 ? 17.671 -0.310 -22.037 1.00 60.00 102 PRO A CA 1
ATOM 778 C C . PRO A 1 102 ? 19.073 0.272 -22.180 1.00 60.00 102 PRO A C 1
ATOM 780 O O . PRO A 1 102 ? 19.274 1.191 -22.979 1.00 60.00 102 PRO A O 1
ATOM 783 N N . ARG A 1 103 ? 20.017 -0.194 -21.355 1.00 55.16 103 ARG A N 1
ATOM 784 C CA . ARG A 1 103 ? 21.419 0.207 -21.489 1.00 55.16 103 ARG A CA 1
ATOM 785 C C . ARG A 1 103 ? 21.800 -0.009 -22.964 1.00 55.16 103 ARG A C 1
ATOM 787 O O . ARG A 1 103 ? 21.480 -1.089 -23.466 1.00 55.16 103 ARG A O 1
ATOM 794 N N . PRO A 1 104 ? 22.396 0.981 -23.656 1.00 62.03 104 PRO A N 1
ATOM 795 C CA . PRO A 1 104 ? 22.815 0.801 -25.039 1.00 62.03 104 PRO A CA 1
ATOM 796 C C . PRO A 1 104 ? 23.638 -0.481 -25.145 1.00 62.03 104 PRO A C 1
ATOM 798 O O . PRO A 1 104 ? 24.476 -0.735 -24.277 1.00 62.03 104 PRO A O 1
ATOM 801 N N . PHE A 1 105 ? 23.348 -1.305 -26.148 1.00 63.59 105 PHE A N 1
ATOM 802 C CA . PHE A 1 105 ? 24.241 -2.400 -26.495 1.00 63.59 105 PHE A CA 1
ATOM 803 C C . PHE A 1 105 ? 25.537 -1.755 -27.001 1.00 63.59 105 PHE A C 1
ATOM 805 O O . PHE A 1 105 ? 25.477 -0.939 -27.923 1.00 63.59 105 PHE A O 1
ATOM 812 N N . GLU A 1 106 ? 26.646 -2.030 -26.309 1.00 62.62 106 GLU A N 1
ATOM 813 C CA . GLU A 1 106 ? 28.003 -1.667 -26.747 1.00 62.62 106 GLU A CA 1
ATOM 814 C C . GLU A 1 106 ? 28.351 -2.340 -28.079 1.00 62.62 106 GLU A C 1
ATOM 816 O O . GLU A 1 106 ? 27.901 -3.492 -28.295 1.00 62.62 106 GLU A O 1
#

Sequence (106 aa):
MLYGSRTARSSRFESGVAILRKAAATGNIYAYYGLSEVYNGDTPQKNLVESAAYLRLAYLLGDRKASVAIARRGLSDVENIAADERAAVLYQIFANSPRPSPRPFE

Radius of gyration: 15.67 Å; chains: 1; bounding box: 45×26×54 Å

Foldseek 3Di:
DPPVVVVVVVVVLVVQLVVLVVCLLQVNLVSLQVQLCSLCDPDPNNDLLRSLLSLVLSVVVPPVVSVVVNVVSPDDPVSVVSSVVSNVVVCCVRVPRDNPPPDDDD

pLDDT: mean 85.81, std 14.61, range [46.53, 97.88]

Secondary structure (DSSP, 8-state):
--HHHHHHHHHHHHHHHHHHHHHHHTT-HHHHHHHHHHHHSSSTT--HHHHHHHHHHHHHTT-TTHHHHHHTT---HHHHHHHHHHHHHHHHHHHTSPPPPPPPP-

Organism: Xanthomonas axonopodis pv. citri (strain 306) (NCBI:txid190486)

InterPro domains:
  IPR011990 Tetratricopeptide-like helical domain superfamily [G3DSA:1.25.40.10] (1-101)